Protein AF-A0A2X3F012-F1 (afdb_monomer_lite)

Radius of gyration: 15.81 Å; chains: 1; bounding box: 32×22×49 Å

Structure (mmCIF, N/CA/C/O backbone):
data_AF-A0A2X3F012-F1
#
_entry.id   AF-A0A2X3F012-F1
#
loop_
_atom_site.group_PDB
_atom_site.id
_atom_site.type_symbol
_atom_site.label_atom_id
_atom_site.label_alt_id
_atom_site.label_comp_id
_atom_site.label_asym_id
_atom_site.label_entity_id
_atom_site.label_seq_id
_atom_site.pdbx_PDB_ins_code
_atom_site.Cartn_x
_atom_site.Cartn_y
_atom_site.Cartn_z
_atom_site.occupancy
_atom_site.B_iso_or_equiv
_atom_site.auth_seq_id
_atom_site.auth_comp_id
_atom_site.auth_asym_id
_atom_site.auth_atom_id
_atom_site.pdbx_PDB_model_num
ATOM 1 N N . MET A 1 1 ? -11.085 -5.731 20.353 1.00 57.47 1 MET A N 1
ATOM 2 C CA . MET A 1 1 ? -11.442 -6.592 19.199 1.00 57.47 1 MET A CA 1
ATOM 3 C C . MET A 1 1 ? -11.587 -5.841 17.872 1.00 57.47 1 MET A C 1
ATOM 5 O O . MET A 1 1 ? -11.084 -6.342 16.878 1.00 57.47 1 MET A O 1
ATOM 9 N N . ALA A 1 2 ? -12.180 -4.638 17.823 1.00 74.81 2 ALA A N 1
ATOM 10 C CA . ALA A 1 2 ? -12.343 -3.885 16.565 1.00 74.81 2 ALA A CA 1
ATOM 11 C C . ALA A 1 2 ? -11.021 -3.507 15.849 1.00 74.81 2 ALA A C 1
ATOM 13 O O . ALA A 1 2 ? -10.975 -3.529 14.622 1.00 74.81 2 ALA A O 1
ATOM 14 N N . PHE A 1 3 ? -9.942 -3.221 16.597 1.00 76.50 3 PHE A N 1
ATOM 15 C CA . PHE A 1 3 ? -8.598 -2.957 16.046 1.00 76.50 3 PHE A 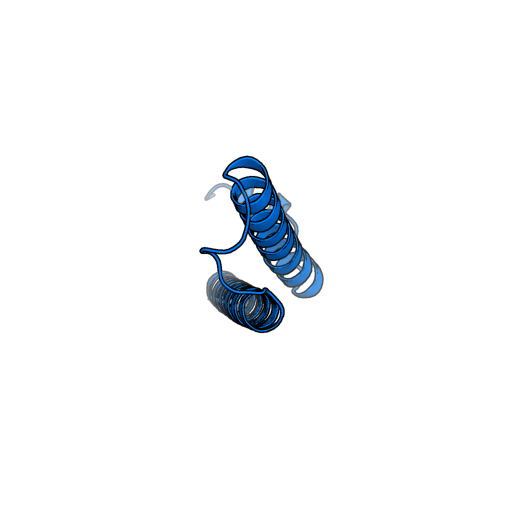CA 1
ATOM 16 C C . PHE A 1 3 ? -8.091 -4.130 15.194 1.00 76.50 3 PHE A C 1
ATOM 18 O O . PHE A 1 3 ? -7.759 -3.957 14.027 1.00 76.50 3 PHE A O 1
ATOM 25 N N . LEU A 1 4 ? -8.075 -5.336 15.777 1.00 81.12 4 LEU A N 1
ATOM 26 C CA . LEU A 1 4 ? -7.543 -6.540 15.131 1.00 81.12 4 LEU A CA 1
ATOM 27 C C . LEU A 1 4 ? -8.318 -6.877 13.858 1.00 81.12 4 LEU A C 1
ATOM 29 O O . LEU A 1 4 ? -7.718 -7.224 12.851 1.00 81.12 4 LEU A O 1
ATOM 33 N N . LEU A 1 5 ? -9.641 -6.716 13.883 1.00 84.69 5 LEU A N 1
ATOM 34 C CA . LEU A 1 5 ? -10.494 -6.992 12.731 1.00 84.69 5 LEU A CA 1
ATOM 35 C C . LEU A 1 5 ? -10.194 -6.029 11.568 1.00 84.69 5 LEU A C 1
ATOM 37 O O . LEU A 1 5 ? -10.035 -6.467 10.432 1.00 84.69 5 LEU A O 1
ATOM 41 N N . ARG A 1 6 ? -10.011 -4.732 11.848 1.00 82.81 6 ARG A N 1
ATOM 42 C CA . ARG A 1 6 ? -9.589 -3.744 10.838 1.00 82.81 6 ARG A CA 1
ATOM 43 C C . ARG A 1 6 ? -8.189 -4.031 10.295 1.00 82.81 6 ARG A C 1
ATOM 45 O O . ARG A 1 6 ? -7.973 -3.894 9.096 1.00 82.81 6 ARG A O 1
ATOM 52 N N . LEU A 1 7 ? -7.265 -4.462 11.156 1.00 85.62 7 LEU A N 1
ATOM 53 C CA . LEU A 1 7 ? -5.923 -4.863 10.740 1.00 85.62 7 LEU A CA 1
ATOM 54 C C . LEU A 1 7 ? -5.966 -6.084 9.811 1.00 85.62 7 LEU A C 1
ATOM 56 O O . LEU A 1 7 ? -5.328 -6.065 8.764 1.00 85.62 7 LEU A O 1
ATOM 60 N N . ILE A 1 8 ? -6.752 -7.110 10.151 1.00 90.19 8 ILE A N 1
ATOM 61 C CA . ILE A 1 8 ? -6.936 -8.298 9.305 1.00 90.19 8 ILE A CA 1
ATOM 62 C C . ILE A 1 8 ? -7.483 -7.891 7.934 1.00 90.19 8 ILE A C 1
ATOM 64 O O . ILE A 1 8 ? -6.927 -8.301 6.919 1.00 90.19 8 ILE A O 1
ATOM 68 N N . ILE A 1 9 ? -8.513 -7.038 7.888 1.00 89.94 9 ILE A N 1
ATOM 69 C CA . ILE A 1 9 ? -9.059 -6.535 6.618 1.00 89.94 9 ILE A CA 1
ATOM 70 C C . ILE A 1 9 ? -7.981 -5.787 5.822 1.00 89.94 9 ILE A C 1
ATOM 72 O O . ILE A 1 9 ? -7.816 -6.050 4.634 1.00 89.94 9 ILE A O 1
ATOM 76 N N . ALA A 1 10 ? -7.212 -4.899 6.458 1.00 88.81 10 ALA A N 1
ATOM 77 C CA . ALA A 1 10 ? -6.147 -4.156 5.784 1.00 88.81 10 ALA A CA 1
ATOM 78 C C . ALA A 1 10 ? -5.065 -5.073 5.193 1.00 88.81 10 ALA A C 1
ATOM 80 O O . ALA A 1 10 ? -4.617 -4.855 4.067 1.00 88.81 10 ALA A O 1
ATOM 81 N N . VAL A 1 11 ? -4.680 -6.126 5.917 1.00 91.25 11 VAL A N 1
ATOM 82 C CA . VAL A 1 11 ? -3.713 -7.123 5.439 1.00 91.25 11 VAL A CA 1
ATOM 83 C C . VAL A 1 11 ? -4.282 -7.936 4.274 1.00 91.25 11 VAL A C 1
ATOM 85 O O . VAL A 1 11 ? -3.572 -8.154 3.294 1.00 91.25 11 VAL A O 1
ATOM 88 N N . LEU A 1 12 ? -5.555 -8.338 4.331 1.00 95.00 12 LEU A N 1
ATOM 89 C CA . LEU A 1 12 ? -6.208 -9.059 3.232 1.00 95.00 12 LEU A CA 1
ATOM 90 C C . LEU A 1 12 ? -6.291 -8.207 1.960 1.00 95.00 12 LEU A C 1
ATOM 92 O O . LEU A 1 12 ? -5.993 -8.701 0.873 1.00 95.00 12 LEU A O 1
ATOM 96 N N . VAL A 1 13 ? -6.633 -6.922 2.088 1.00 93.31 13 VAL A N 1
ATOM 97 C CA . VAL A 1 13 ? -6.665 -5.995 0.946 1.00 93.31 13 VAL A CA 1
ATOM 98 C C . VAL A 1 13 ? -5.266 -5.786 0.372 1.00 93.31 13 VAL A C 1
ATOM 100 O O . VAL A 1 13 ? -5.095 -5.837 -0.845 1.00 93.31 13 VAL A O 1
ATOM 103 N N . MET A 1 14 ? -4.248 -5.621 1.221 1.00 93.06 14 MET A N 1
ATOM 104 C CA . MET A 1 14 ? -2.857 -5.529 0.774 1.00 93.06 14 MET A CA 1
ATOM 105 C C . MET A 1 14 ? -2.426 -6.795 0.020 1.00 93.06 14 MET A C 1
ATOM 107 O O . MET A 1 14 ? -1.839 -6.691 -1.054 1.00 93.06 14 MET A O 1
ATOM 111 N N . ALA A 1 15 ? -2.744 -7.984 0.538 1.00 93.62 15 ALA A N 1
ATOM 112 C CA . ALA A 1 15 ? -2.421 -9.247 -0.120 1.00 93.62 15 ALA A CA 1
ATOM 113 C C . ALA A 1 15 ? -3.104 -9.367 -1.492 1.00 93.62 15 ALA A C 1
ATOM 115 O O . ALA A 1 15 ? -2.446 -9.700 -2.476 1.00 93.62 15 ALA A O 1
ATOM 116 N N . ALA A 1 16 ? -4.394 -9.029 -1.583 1.00 94.31 16 ALA A N 1
ATOM 117 C CA . ALA A 1 16 ? -5.128 -9.025 -2.846 1.00 94.31 16 ALA A CA 1
ATOM 118 C C . ALA A 1 16 ? -4.534 -8.028 -3.857 1.00 94.31 16 ALA A C 1
ATOM 120 O O . ALA A 1 16 ? -4.359 -8.367 -5.027 1.00 94.31 16 ALA A O 1
ATOM 121 N N . ALA A 1 17 ? -4.162 -6.826 -3.405 1.00 92.38 17 ALA A N 1
ATOM 122 C CA . ALA A 1 17 ? -3.516 -5.822 -4.245 1.00 92.38 17 ALA A CA 1
ATOM 123 C C . ALA A 1 17 ? -2.156 -6.308 -4.769 1.00 92.38 17 ALA A C 1
ATOM 125 O O . ALA A 1 17 ? -1.884 -6.184 -5.961 1.00 92.38 17 ALA A O 1
ATOM 126 N N . LEU A 1 18 ? -1.326 -6.914 -3.914 1.00 92.00 18 LEU A N 1
ATOM 127 C CA . LEU A 1 18 ? -0.037 -7.478 -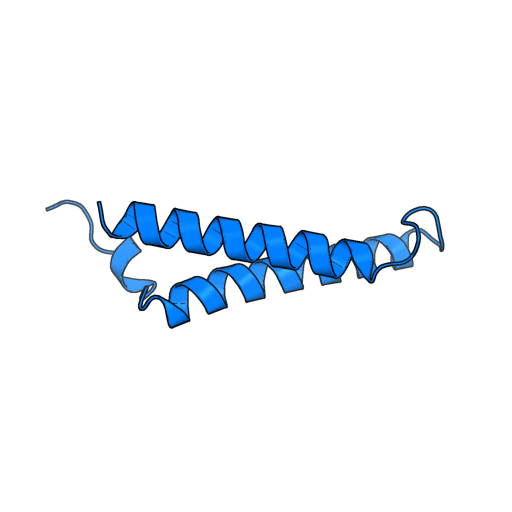4.321 1.00 92.00 18 LEU A CA 1
ATOM 128 C C . LEU A 1 18 ? -0.213 -8.610 -5.340 1.00 92.00 18 LEU A C 1
ATOM 130 O O . LEU A 1 18 ? 0.479 -8.614 -6.355 1.00 92.00 18 LEU A O 1
ATOM 134 N N . LEU A 1 19 ? -1.167 -9.520 -5.126 1.00 93.56 19 LEU A N 1
ATOM 135 C CA . LEU A 1 19 ? -1.480 -10.588 -6.083 1.00 93.56 19 LEU A CA 1
ATOM 136 C C . LEU A 1 19 ? -1.969 -10.036 -7.429 1.00 93.56 19 LEU A C 1
ATOM 138 O O . LEU A 1 19 ? -1.572 -10.550 -8.478 1.00 93.56 19 LEU A O 1
ATOM 142 N N . GLY A 1 20 ? -2.781 -8.975 -7.405 1.00 92.25 20 GLY A N 1
ATOM 143 C CA . GLY A 1 20 ? -3.230 -8.272 -8.606 1.00 92.25 20 GLY A CA 1
ATOM 144 C C . GLY A 1 20 ? -2.071 -7.624 -9.364 1.00 92.25 20 GLY A C 1
ATOM 145 O O . GLY A 1 20 ? -1.929 -7.826 -10.568 1.00 92.25 20 GLY A O 1
ATOM 146 N N . VAL A 1 21 ? -1.184 -6.916 -8.661 1.00 90.81 21 VAL A N 1
ATOM 147 C CA . VAL A 1 21 ? 0.019 -6.318 -9.264 1.00 90.81 21 VAL A CA 1
ATOM 148 C C . VAL A 1 21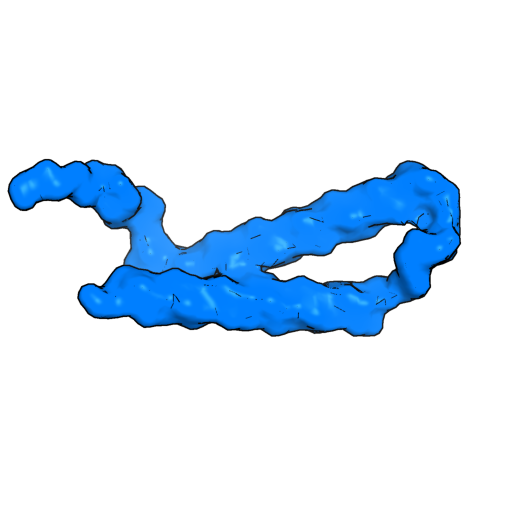 ? 0.947 -7.398 -9.825 1.00 90.81 21 VAL A C 1
ATOM 150 O O . VAL A 1 21 ? 1.485 -7.229 -10.917 1.00 90.81 21 VAL A O 1
ATOM 153 N N . MET A 1 22 ? 1.110 -8.526 -9.128 1.00 88.94 22 MET A N 1
ATOM 154 C CA . MET A 1 22 ? 1.920 -9.647 -9.613 1.00 88.94 22 MET A CA 1
ATOM 155 C C . MET A 1 22 ? 1.360 -10.272 -10.895 1.00 88.94 22 MET A C 1
ATOM 157 O O . MET A 1 22 ? 2.158 -10.650 -11.745 1.00 88.94 22 MET A O 1
ATOM 161 N N . HIS A 1 23 ? 0.035 -10.341 -11.066 1.00 88.25 23 HIS A N 1
ATOM 162 C CA . HIS A 1 23 ? -0.583 -10.842 -12.304 1.00 88.25 23 HIS A CA 1
ATOM 163 C C . HIS A 1 23 ? -0.398 -9.899 -13.497 1.00 88.25 23 HIS A C 1
ATOM 165 O O . HIS A 1 23 ? -0.343 -10.354 -14.636 1.00 88.25 23 HIS A O 1
ATOM 171 N N . LEU A 1 24 ? -0.306 -8.591 -13.251 1.00 85.75 24 LEU A N 1
ATOM 172 C CA . LEU A 1 24 ? -0.063 -7.595 -14.298 1.00 85.75 24 LEU A CA 1
ATOM 173 C C . LEU A 1 24 ? 1.414 -7.516 -14.700 1.00 85.75 24 LEU A C 1
ATOM 175 O O . LEU A 1 24 ? 1.744 -6.994 -15.766 1.00 85.75 24 LEU A O 1
ATOM 179 N N . MET A 1 25 ? 2.317 -7.980 -13.837 1.00 81.38 25 MET A N 1
ATOM 180 C CA . MET A 1 25 ? 3.745 -7.879 -14.081 1.00 81.38 25 MET A CA 1
ATOM 181 C C . MET A 1 25 ? 4.267 -9.020 -14.967 1.00 81.38 25 MET A C 1
ATOM 183 O O . MET A 1 25 ? 3.904 -10.176 -14.763 1.00 81.38 25 MET A O 1
ATOM 187 N N . PRO A 1 26 ? 5.188 -8.722 -15.904 1.00 82.12 26 PRO A N 1
ATOM 188 C CA . PRO A 1 26 ? 5.833 -9.745 -16.727 1.00 82.12 26 PRO A CA 1
ATOM 189 C C . PRO A 1 26 ? 6.765 -10.627 -15.883 1.00 82.12 26 PRO A C 1
ATOM 191 O O . PRO A 1 26 ? 7.002 -10.352 -14.707 1.00 82.12 26 PRO A O 1
ATOM 194 N N . GLU A 1 27 ? 7.359 -11.672 -16.457 1.00 86.75 27 GLU A N 1
ATOM 195 C CA . GLU A 1 27 ? 8.268 -12.549 -15.703 1.00 86.75 27 GLU A CA 1
ATOM 196 C C . GLU A 1 27 ? 9.387 -11.764 -14.993 1.00 86.75 27 GLU A C 1
ATOM 198 O O . GLU A 1 27 ? 9.959 -10.815 -15.531 1.00 86.75 27 GLU A O 1
ATOM 203 N N . TRP A 1 28 ? 9.707 -12.131 -13.751 1.00 81.50 28 TRP A N 1
ATOM 204 C CA . TRP A 1 28 ? 10.740 -11.457 -12.946 1.00 81.50 28 TRP A CA 1
ATOM 205 C C . TRP A 1 28 ? 12.171 -11.722 -13.432 1.00 81.50 28 TRP A C 1
ATOM 207 O O . TRP A 1 28 ? 13.097 -11.001 -13.064 1.00 81.50 28 TRP A O 1
ATOM 217 N N . SER A 1 29 ? 12.351 -12.742 -14.269 1.00 82.94 29 SER A N 1
ATOM 218 C CA . SER A 1 29 ? 13.595 -13.053 -14.977 1.00 82.94 29 SER A CA 1
ATOM 219 C C . SER A 1 29 ? 13.880 -12.083 -16.132 1.00 82.94 29 SER A C 1
ATOM 221 O O . SER A 1 29 ? 15.029 -11.977 -16.564 1.00 82.94 29 SER A O 1
ATOM 223 N N . LEU A 1 30 ? 12.882 -11.344 -16.622 1.00 82.88 30 LEU A N 1
ATOM 224 C CA . LEU A 1 30 ? 13.057 -10.434 -17.750 1.00 82.88 30 LEU A CA 1
ATOM 225 C C . LEU A 1 30 ? 13.748 -9.130 -17.334 1.00 82.88 30 LEU A C 1
ATOM 227 O O . LEU A 1 30 ? 13.388 -8.481 -16.349 1.00 82.88 30 LEU A O 1
ATOM 231 N N . GLY A 1 31 ? 14.724 -8.729 -18.147 1.00 83.00 31 GLY A N 1
ATOM 232 C CA . GLY A 1 31 ? 15.451 -7.472 -18.008 1.00 83.00 31 GLY A CA 1
ATOM 233 C C . GLY A 1 31 ? 16.717 -7.553 -17.153 1.00 83.00 31 GLY A C 1
ATOM 234 O O . GLY A 1 31 ? 17.017 -8.550 -16.490 1.00 83.00 31 GLY A O 1
ATOM 235 N N . THR A 1 32 ? 17.476 -6.460 -17.198 1.00 85.31 32 THR A N 1
ATOM 236 C CA . THR A 1 32 ? 18.707 -6.249 -16.429 1.00 85.31 32 THR A CA 1
ATOM 237 C C . THR A 1 32 ? 18.399 -6.03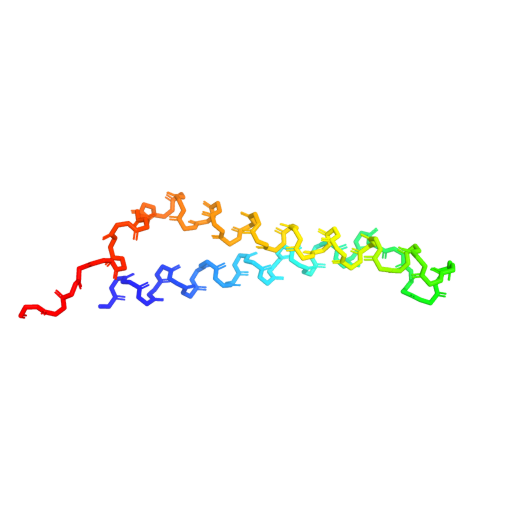0 -14.942 1.00 85.31 32 THR A C 1
ATOM 239 O O . THR A 1 32 ? 17.270 -5.698 -14.569 1.00 85.31 32 THR A O 1
ATOM 242 N N . MET A 1 33 ? 19.395 -6.199 -14.061 1.00 85.12 33 MET A N 1
ATOM 243 C CA . MET A 1 33 ? 19.196 -6.065 -12.606 1.00 85.12 33 MET A CA 1
ATOM 244 C C . MET A 1 33 ? 18.488 -4.764 -12.163 1.00 85.12 33 MET A C 1
ATOM 246 O O . MET A 1 33 ? 17.582 -4.863 -11.333 1.00 85.12 33 MET A O 1
ATOM 250 N N . PRO A 1 34 ? 18.794 -3.569 -12.718 1.00 89.31 34 PRO A N 1
ATOM 251 C CA . PRO A 1 34 ? 18.100 -2.335 -12.341 1.00 89.31 34 PRO A CA 1
ATOM 252 C C . PRO A 1 34 ? 16.593 -2.369 -12.621 1.00 89.31 34 PRO A C 1
ATOM 254 O O . PRO A 1 34 ? 15.799 -1.881 -11.820 1.00 89.31 34 PRO A O 1
ATOM 257 N N . PHE A 1 35 ? 16.178 -2.990 -13.728 1.00 88.06 35 PHE A N 1
ATOM 258 C CA . PHE A 1 35 ? 14.768 -3.074 -14.107 1.00 88.06 35 PHE A CA 1
ATOM 259 C C . PHE A 1 35 ? 13.966 -3.943 -13.131 1.00 88.06 35 PHE A C 1
ATOM 261 O O . PHE A 1 35 ? 12.849 -3.596 -12.740 1.00 88.06 35 PHE A O 1
ATOM 268 N N . ARG A 1 36 ? 14.568 -5.045 -12.671 1.00 86.44 36 ARG A N 1
ATOM 269 C CA . ARG A 1 36 ? 13.973 -5.921 -11.654 1.00 86.44 36 ARG A CA 1
ATOM 270 C C . ARG A 1 36 ? 13.810 -5.194 -10.319 1.00 86.44 36 ARG A C 1
ATOM 272 O O . ARG A 1 36 ? 12.746 -5.279 -9.711 1.00 86.44 36 ARG A O 1
ATOM 279 N N . LEU A 1 37 ? 14.827 -4.436 -9.901 1.00 89.81 37 LEU A N 1
ATOM 280 C CA . LEU A 1 37 ? 14.769 -3.618 -8.684 1.00 89.81 37 LEU A CA 1
ATOM 281 C C . LEU A 1 37 ? 13.691 -2.532 -8.774 1.00 89.81 37 LEU A C 1
ATOM 283 O O . LEU A 1 37 ? 12.949 -2.333 -7.817 1.00 89.81 37 LEU A O 1
ATOM 287 N N . MET A 1 38 ? 13.549 -1.874 -9.925 1.00 90.00 38 MET A N 1
ATOM 288 C CA . MET A 1 38 ? 12.523 -0.848 -10.129 1.00 90.00 38 MET A CA 1
ATOM 289 C C . MET A 1 38 ? 11.103 -1.427 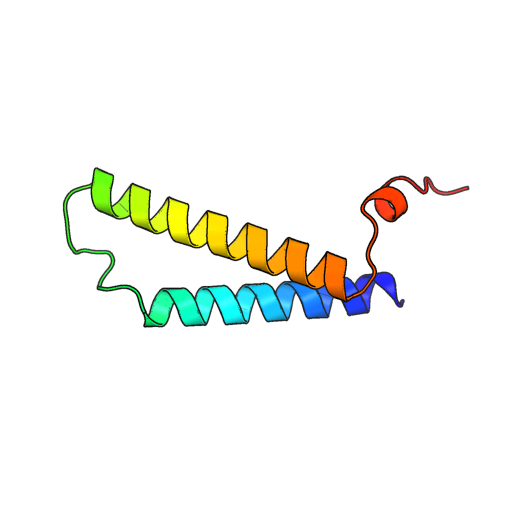-10.063 1.00 90.00 38 MET A C 1
ATOM 291 O O . MET A 1 38 ? 10.218 -0.834 -9.447 1.00 90.00 38 MET A O 1
ATOM 295 N N . ARG A 1 39 ? 10.888 -2.623 -10.625 1.00 89.19 39 ARG A N 1
ATOM 296 C CA . ARG A 1 39 ? 9.620 -3.351 -10.472 1.00 89.19 39 ARG A CA 1
ATOM 297 C C . ARG A 1 39 ? 9.358 -3.754 -9.024 1.00 89.19 39 ARG A C 1
ATOM 299 O O . ARG A 1 39 ? 8.244 -3.562 -8.552 1.00 89.19 39 ARG A O 1
ATOM 306 N N . LEU A 1 40 ? 10.363 -4.265 -8.309 1.00 91.38 40 LEU A N 1
ATOM 307 C CA . LEU A 1 40 ? 10.232 -4.578 -6.881 1.00 91.38 40 LEU A CA 1
ATOM 308 C C . LEU A 1 40 ? 9.845 -3.331 -6.080 1.00 91.38 40 LEU A C 1
ATOM 310 O O . LEU A 1 40 ? 8.909 -3.387 -5.287 1.00 91.38 40 LEU A O 1
ATOM 314 N N . LEU A 1 41 ? 10.497 -2.196 -6.339 1.00 93.50 41 LEU A N 1
ATOM 315 C CA . LEU A 1 41 ? 10.161 -0.922 -5.708 1.00 93.50 41 LEU A CA 1
ATOM 316 C C . LEU A 1 41 ? 8.703 -0.526 -5.981 1.00 93.50 41 LEU A C 1
ATOM 318 O O . LEU A 1 41 ? 7.992 -0.151 -5.052 1.00 93.50 41 LEU A O 1
ATOM 322 N N . ALA A 1 42 ? 8.232 -0.666 -7.223 1.00 91.69 42 ALA A N 1
ATOM 323 C CA . ALA A 1 42 ? 6.841 -0.387 -7.576 1.00 91.69 42 ALA A CA 1
ATOM 324 C C . ALA A 1 42 ? 5.849 -1.294 -6.823 1.00 91.69 42 ALA A C 1
ATOM 326 O O . ALA A 1 42 ? 4.845 -0.797 -6.311 1.00 91.69 42 ALA A O 1
ATOM 327 N N . VAL A 1 43 ? 6.140 -2.597 -6.693 1.00 92.25 43 VAL A N 1
ATOM 328 C CA . VAL A 1 43 ? 5.313 -3.535 -5.906 1.00 92.25 43 VAL A CA 1
ATOM 329 C C . VAL A 1 43 ? 5.273 -3.132 -4.433 1.00 92.25 43 VAL A C 1
ATOM 331 O O . VAL A 1 43 ? 4.200 -3.106 -3.831 1.00 92.25 43 VAL A O 1
ATOM 334 N N . VAL A 1 44 ? 6.424 -2.779 -3.855 1.00 93.81 44 VAL A N 1
ATOM 335 C CA . VAL A 1 44 ? 6.515 -2.343 -2.454 1.00 93.81 44 VAL A CA 1
ATOM 336 C C . VAL A 1 44 ? 5.696 -1.073 -2.231 1.00 93.81 44 VAL A C 1
ATOM 338 O O . VAL A 1 44 ? 4.893 -1.025 -1.300 1.00 93.81 44 VAL A O 1
ATOM 341 N N . ILE A 1 45 ? 5.837 -0.069 -3.102 1.00 94.81 45 ILE A N 1
ATOM 342 C CA . ILE A 1 45 ? 5.064 1.178 -3.018 1.00 94.81 45 ILE A CA 1
ATOM 343 C C . ILE A 1 45 ? 3.563 0.888 -3.132 1.00 94.81 45 ILE A C 1
ATOM 345 O O . ILE A 1 45 ? 2.788 1.398 -2.325 1.00 94.81 45 ILE A O 1
ATOM 349 N N . ALA A 1 46 ? 3.148 0.035 -4.073 1.00 93.25 46 ALA A N 1
ATOM 350 C CA . ALA A 1 46 ? 1.748 -0.354 -4.223 1.00 93.25 46 ALA A CA 1
ATOM 351 C C . ALA A 1 46 ? 1.196 -1.020 -2.950 1.00 93.25 46 ALA A C 1
ATOM 353 O O . ALA A 1 46 ? 0.102 -0.674 -2.504 1.00 93.25 46 ALA A O 1
ATOM 354 N N . GLY A 1 47 ? 1.967 -1.915 -2.324 1.00 92.69 47 GLY A N 1
ATOM 355 C CA . GLY A 1 47 ? 1.598 -2.553 -1.058 1.00 92.69 47 GLY A CA 1
ATOM 356 C C . GLY A 1 47 ? 1.442 -1.552 0.090 1.00 92.69 47 GLY A C 1
ATOM 357 O O . GLY A 1 47 ? 0.431 -1.575 0.793 1.00 92.69 47 GLY A O 1
ATOM 358 N N . VAL A 1 48 ? 2.399 -0.629 0.243 1.00 92.31 48 VAL A N 1
ATOM 359 C CA . VAL A 1 48 ? 2.346 0.439 1.259 1.00 92.31 48 VAL A CA 1
ATOM 360 C C . VAL A 1 48 ? 1.108 1.312 1.059 1.00 92.31 48 VAL A C 1
ATOM 362 O O . VAL A 1 48 ? 0.358 1.545 2.010 1.00 92.31 48 VAL A O 1
ATOM 365 N N . VAL A 1 49 ? 0.856 1.757 -0.174 1.00 93.56 49 VAL A N 1
ATOM 366 C CA . VAL A 1 49 ? -0.313 2.582 -0.502 1.00 93.56 49 VAL A CA 1
ATOM 367 C C . VAL A 1 49 ? -1.610 1.826 -0.215 1.00 93.56 49 VAL A C 1
ATOM 369 O O . VAL A 1 49 ? -2.480 2.377 0.455 1.00 93.56 49 VAL A O 1
ATOM 372 N N . ALA A 1 50 ? -1.735 0.565 -0.640 1.00 91.94 50 ALA A N 1
ATOM 373 C CA . ALA A 1 50 ? -2.932 -0.245 -0.406 1.00 91.94 50 ALA A CA 1
ATOM 374 C C . ALA A 1 50 ? -3.220 -0.436 1.092 1.00 91.94 50 ALA A C 1
ATOM 376 O O . ALA A 1 50 ? -4.358 -0.257 1.536 1.00 91.94 50 ALA A O 1
ATOM 377 N N . TYR A 1 51 ? -2.193 -0.743 1.885 1.00 87.94 51 TYR A N 1
ATOM 378 C CA . TYR A 1 51 ? -2.321 -0.931 3.328 1.00 87.94 51 TYR A CA 1
ATOM 379 C C . TYR A 1 51 ? -2.788 0.349 4.033 1.00 87.94 51 TYR A C 1
ATOM 381 O O . TYR A 1 51 ? -3.807 0.342 4.730 1.00 87.94 51 TYR A O 1
ATOM 389 N N . PHE A 1 52 ? -2.088 1.469 3.820 1.00 85.75 52 PHE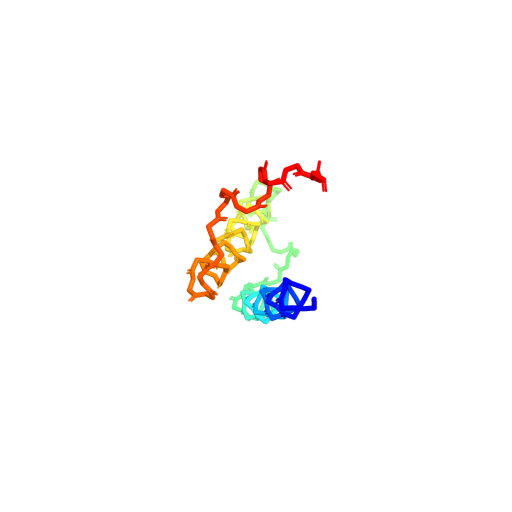 A N 1
ATOM 390 C CA . PHE A 1 52 ? -2.435 2.729 4.479 1.00 85.75 52 PHE A CA 1
ATOM 391 C C . PHE A 1 52 ? -3.756 3.308 3.975 1.00 85.75 52 PHE A C 1
ATOM 393 O O . PHE A 1 52 ? -4.530 3.808 4.788 1.00 85.75 52 PHE A O 1
ATOM 400 N N . ALA A 1 53 ? -4.064 3.196 2.680 1.00 89.38 53 ALA A N 1
ATOM 401 C CA . ALA A 1 53 ? -5.361 3.606 2.147 1.00 89.38 53 ALA A CA 1
ATOM 402 C C . ALA A 1 53 ? -6.500 2.811 2.795 1.00 89.38 53 ALA A C 1
ATOM 404 O O . ALA A 1 53 ? -7.490 3.401 3.225 1.00 89.38 53 ALA A O 1
ATOM 405 N N . THR A 1 54 ? -6.340 1.493 2.952 1.00 87.88 54 THR A N 1
ATOM 406 C CA . THR A 1 54 ? -7.360 0.652 3.594 1.00 87.88 54 THR A CA 1
ATOM 407 C C . THR A 1 54 ? -7.546 1.022 5.061 1.00 87.88 54 THR A C 1
ATOM 409 O O . THR A 1 54 ? -8.677 1.162 5.520 1.00 87.88 54 THR A O 1
ATOM 412 N N . LEU A 1 55 ? -6.458 1.253 5.800 1.00 84.75 55 LEU A N 1
ATOM 413 C CA . LEU A 1 55 ? -6.545 1.729 7.181 1.00 84.75 55 LEU A CA 1
ATOM 414 C C . LEU A 1 55 ? -7.239 3.096 7.280 1.00 84.75 55 LEU A C 1
ATOM 416 O O . LEU A 1 55 ? -8.109 3.270 8.134 1.00 84.75 55 LEU A O 1
ATOM 420 N N . LEU A 1 56 ? -6.919 4.041 6.393 1.00 83.94 56 LEU A N 1
ATOM 421 C CA . LEU A 1 56 ? -7.568 5.354 6.355 1.00 83.94 56 LEU A CA 1
ATOM 422 C C . LEU A 1 56 ? -9.074 5.237 6.077 1.00 83.94 56 LEU A C 1
ATOM 424 O O . LEU A 1 56 ? -9.867 5.852 6.790 1.00 83.94 56 LEU A O 1
ATOM 428 N N . VAL A 1 57 ? -9.474 4.410 5.103 1.00 84.56 57 VAL A N 1
ATOM 429 C CA . VAL A 1 57 ? -10.888 4.151 4.764 1.00 84.56 57 VAL A CA 1
ATOM 430 C C . VAL A 1 57 ? -11.628 3.484 5.923 1.00 84.56 57 VAL A C 1
ATOM 432 O O . VAL A 1 57 ? -12.754 3.862 6.238 1.00 84.56 57 VAL A O 1
ATOM 435 N N . LEU A 1 58 ? -10.988 2.540 6.617 1.00 80.75 58 LEU A N 1
ATOM 436 C CA . LEU A 1 58 ? -11.551 1.882 7.801 1.00 80.75 58 LEU A CA 1
ATOM 437 C C . LEU A 1 58 ? -11.596 2.795 9.041 1.00 80.75 58 LEU A C 1
ATOM 439 O O . LEU A 1 58 ? -11.987 2.344 10.119 1.00 80.75 58 LEU A O 1
ATOM 443 N N . GLY A 1 59 ? -11.213 4.069 8.914 1.00 72.56 59 GLY A N 1
ATOM 444 C CA . GLY A 1 59 ? -11.267 5.058 9.987 1.00 72.56 59 GLY A CA 1
ATOM 445 C C . GLY A 1 59 ? -10.138 4.923 11.009 1.00 72.56 59 GLY A C 1
ATOM 446 O O . GLY A 1 59 ? -10.254 5.462 12.111 1.00 72.56 59 GLY A O 1
ATOM 447 N N . PHE A 1 60 ? -9.057 4.209 10.676 1.00 63.06 60 PHE A N 1
ATOM 448 C CA . PHE A 1 60 ? -7.849 4.158 11.495 1.00 63.06 60 PHE A CA 1
ATOM 449 C C . PHE A 1 60 ? -7.094 5.482 11.370 1.00 63.06 60 PHE A C 1
ATOM 451 O O . PHE A 1 60 ? -6.464 5.775 10.353 1.00 63.06 60 PHE A O 1
ATOM 458 N N . ARG A 1 61 ? -7.125 6.298 12.427 1.00 62.41 61 ARG A N 1
ATOM 459 C CA . ARG A 1 61 ? -6.192 7.421 12.556 1.00 62.41 61 ARG A CA 1
ATOM 460 C C . ARG A 1 61 ? -4.901 6.887 13.163 1.00 62.41 61 ARG A C 1
ATOM 462 O O . ARG A 1 61 ? -4.941 6.269 14.218 1.00 62.41 61 ARG A O 1
ATOM 469 N N . VAL A 1 62 ? -3.750 7.206 12.564 1.00 58.28 62 VAL A N 1
ATOM 470 C CA . VAL A 1 62 ? -2.396 6.881 13.084 1.00 58.28 62 VAL A CA 1
ATOM 471 C C . VAL A 1 62 ? -2.236 7.259 14.572 1.00 58.28 62 VAL A C 1
ATOM 473 O O . VAL A 1 62 ? -1.485 6.636 15.312 1.00 58.28 62 VAL A O 1
ATOM 476 N N . LYS A 1 63 ? -3.026 8.233 15.042 1.00 53.72 63 LYS A N 1
ATOM 477 C CA . LYS A 1 63 ? -3.134 8.658 16.444 1.00 53.72 63 LYS A CA 1
ATOM 478 C C . LYS A 1 63 ? -3.635 7.575 17.419 1.00 53.72 63 LYS A C 1
ATOM 480 O O . LYS A 1 63 ? -3.385 7.714 18.609 1.00 53.72 63 LYS A O 1
ATOM 485 N N . GLU A 1 64 ? -4.292 6.503 16.969 1.00 58.34 64 GLU A N 1
ATOM 486 C CA . GLU A 1 64 ? -4.690 5.381 17.842 1.00 58.34 64 GLU A CA 1
ATOM 487 C C . GLU A 1 64 ? -3.505 4.503 18.269 1.00 58.34 64 GLU A C 1
ATOM 489 O O . GLU A 1 64 ? -3.543 3.958 19.367 1.00 58.34 64 GLU A O 1
ATOM 494 N N . PHE A 1 65 ? -2.414 4.447 17.491 1.00 56.56 65 PHE A N 1
ATOM 495 C CA . PHE A 1 65 ? -1.163 3.805 17.936 1.00 56.56 65 PHE A CA 1
ATOM 496 C C . PHE A 1 65 ? -0.519 4.539 19.121 1.00 56.56 65 PHE A C 1
ATOM 498 O O . PHE A 1 65 ? 0.233 3.947 19.888 1.00 56.56 65 PHE A O 1
ATOM 505 N N . VAL A 1 66 ? -0.819 5.832 19.278 1.00 59.62 66 VAL A N 1
ATOM 506 C CA . VAL A 1 66 ? -0.237 6.696 20.313 1.00 59.62 66 VAL A CA 1
ATOM 507 C C . VAL A 1 66 ? -0.983 6.577 21.644 1.00 59.62 66 VAL A C 1
ATOM 509 O O . VAL A 1 66 ? -0.464 7.035 22.664 1.00 59.62 66 VAL A O 1
ATOM 512 N N . ARG A 1 67 ? -2.163 5.934 21.694 1.00 58.19 67 ARG A N 1
ATOM 513 C CA . ARG A 1 67 ? -2.859 5.704 22.966 1.00 58.19 67 ARG A CA 1
ATOM 514 C C . ARG A 1 67 ? -2.126 4.612 23.749 1.00 58.19 67 ARG A C 1
ATOM 516 O O . ARG A 1 67 ? -2.480 3.438 23.702 1.00 58.19 67 ARG A O 1
ATOM 523 N N . ARG A 1 68 ? -1.074 5.047 24.449 1.00 55.22 68 ARG A N 1
ATOM 524 C CA . ARG A 1 68 ? -0.429 4.339 25.551 1.00 55.22 68 ARG A CA 1
ATOM 525 C C . ARG A 1 68 ? -1.521 3.807 26.471 1.00 55.22 68 ARG A C 1
ATOM 527 O O . ARG A 1 68 ? -2.456 4.535 26.807 1.00 55.22 68 ARG A O 1
ATOM 534 N N . THR A 1 69 ? -1.376 2.539 26.824 1.00 53.56 69 THR A N 1
ATOM 535 C CA . THR A 1 69 ? -1.980 1.911 27.995 1.00 53.56 69 THR A CA 1
ATOM 536 C C . THR A 1 69 ? -2.020 2.919 29.143 1.00 53.56 69 THR A C 1
ATOM 538 O O . THR A 1 69 ? -0.972 3.377 29.598 1.00 53.56 69 THR A O 1
ATOM 541 N N . ALA A 1 70 ? -3.234 3.306 29.527 1.00 41.41 70 ALA A N 1
ATOM 542 C CA . ALA A 1 70 ? -3.524 3.878 30.833 1.00 41.41 70 ALA A CA 1
ATOM 543 C C . ALA A 1 70 ? -4.073 2.751 31.705 1.00 41.41 70 ALA A C 1
ATOM 545 O O . ALA A 1 70 ? -4.824 1.918 31.138 1.00 41.41 70 ALA A O 1
#

pLDDT: mean 82.56, std 12.94, range [41.41, 95.0]

Secondary structure (DSSP, 8-state):
-HHHHHHHHHHHHHHHHHHHHHHHS--TTSS-HHHHHHHHHHHHHHHHHHHHHHHHHTT--GGGTT----

Sequence (70 aa):
MAFLLRLIIAVLVMAAALLGVMHLMPEWSLGTMPFRLMRLLAVVIAGVVAYFATLLVLGFRVKEFVRRTA

Foldseek 3Di:
DLVVVLQVVLVVQLVVQLVVLVVVDDDLPDDDPVVSVVSVVVSVVSSVCSSVVSCVVSVNDPCVVVPPDD

Organism: Klebsiella pneumoniae (NCBI:txid573)